Protein AF-A0A915D4B1-F1 (afdb_monomer_lite)

Foldseek 3Di:
DDPDDDPDWQDPVVPVLLCDDVSVVPPCPLRVVLRVVVVCCVVVVDQEDEDECVPVSNLVSNQVCCVVVVRNHYYHYDYQDADPVRHGDDPPPVD

Radius of gyration: 14.59 Å; chains: 1; bounding box: 32×31×38 Å

Organism: NCBI:txid166011

InterPro domains:
  IPR003721 Pantoate-beta-alanine ligase [PF02569] (1-92)
  IPR014729 Rossmann-like alpha/beta/alpha sandwich fold [G3DSA:3.40.50.620] (1-82)

Sequence (95 aa):
MYPTAINNIVTASKNPSTLLFEGAHRPNHFDGMLTVVAKLFHIIQPNLAVFGQKDAQQLYLVRQMVTDLNFPLEIIGAETVREPDGLAMSSRTYF

pLDDT: mean 94.74, std 6.41, range [54.72, 98.81]

Structure (mmCIF, N/CA/C/O backbone):
data_AF-A0A915D4B1-F1
#
_entry.id   AF-A0A915D4B1-F1
#
loop_
_atom_site.group_PDB
_atom_site.id
_atom_site.type_symbol
_atom_site.label_atom_id
_atom_site.label_alt_id
_atom_site.label_comp_id
_atom_site.label_asym_id
_atom_site.label_entity_id
_atom_site.label_seq_id
_atom_site.pdbx_PDB_ins_code
_atom_site.Cartn_x
_atom_site.Cartn_y
_atom_site.Cartn_z
_atom_site.occupancy
_atom_site.B_iso_or_equiv
_atom_site.auth_seq_id
_atom_site.auth_comp_id
_atom_site.auth_asym_id
_atom_site.auth_atom_id
_atom_site.pdbx_PDB_model_num
ATOM 1 N N . MET A 1 1 ? 9.401 -16.228 2.900 1.00 88.81 1 MET A N 1
ATOM 2 C CA . MET A 1 1 ? 9.156 -15.141 1.917 1.00 88.81 1 MET A CA 1
ATOM 3 C C . MET A 1 1 ? 10.381 -14.796 1.069 1.00 88.81 1 MET A C 1
ATOM 5 O O . MET A 1 1 ? 10.214 -14.652 -0.141 1.00 88.81 1 MET A O 1
ATOM 9 N N . TYR A 1 2 ? 11.584 -14.691 1.652 1.00 94.62 2 TYR A N 1
ATOM 10 C CA . TYR A 1 2 ? 12.828 -14.358 0.937 1.00 94.62 2 TYR A CA 1
ATOM 11 C C . TYR A 1 2 ? 13.945 -15.359 1.291 1.00 94.62 2 TYR A C 1
ATOM 13 O O . TYR A 1 2 ? 14.662 -15.133 2.259 1.00 94.62 2 TYR A O 1
ATOM 21 N N . PRO A 1 3 ? 14.049 -16.503 0.587 1.00 93.31 3 PRO A N 1
ATOM 22 C CA . PRO A 1 3 ? 15.077 -17.512 0.872 1.00 93.31 3 PRO A CA 1
ATOM 23 C C . PRO A 1 3 ? 16.482 -17.078 0.421 1.00 93.31 3 PRO A C 1
ATOM 25 O O . PRO A 1 3 ? 17.476 -17.633 0.874 1.00 93.31 3 PRO A O 1
ATOM 28 N N . THR A 1 4 ? 16.560 -16.083 -0.463 1.00 94.25 4 THR A N 1
ATOM 29 C CA . THR A 1 4 ? 17.790 -15.473 -0.976 1.00 94.25 4 THR A CA 1
ATOM 30 C C . THR A 1 4 ? 17.639 -13.954 -1.004 1.00 94.25 4 THR A C 1
ATOM 32 O O . THR A 1 4 ? 16.532 -13.429 -0.835 1.00 94.25 4 THR A O 1
ATOM 35 N N . ALA A 1 5 ? 18.742 -13.246 -1.265 1.00 89.56 5 ALA A N 1
ATOM 36 C CA . ALA A 1 5 ? 18.713 -11.810 -1.521 1.00 89.56 5 ALA A CA 1
ATOM 37 C C . ALA A 1 5 ? 17.731 -11.463 -2.655 1.00 89.56 5 ALA A C 1
ATOM 39 O O . ALA A 1 5 ? 17.573 -12.211 -3.626 1.00 89.56 5 ALA A O 1
ATOM 40 N N . ILE A 1 6 ? 17.051 -10.329 -2.500 1.00 88.81 6 ILE A N 1
ATOM 41 C CA . ILE A 1 6 ? 16.086 -9.819 -3.470 1.00 88.81 6 ILE A CA 1
ATOM 42 C C . ILE A 1 6 ? 16.834 -8.947 -4.471 1.00 88.81 6 ILE A C 1
ATOM 44 O O . ILE A 1 6 ? 17.387 -7.922 -4.091 1.00 88.81 6 ILE A O 1
ATOM 48 N N . ASN A 1 7 ? 16.782 -9.323 -5.747 1.00 87.88 7 ASN A N 1
ATOM 49 C CA . ASN A 1 7 ? 17.354 -8.521 -6.833 1.00 87.88 7 ASN A CA 1
ATOM 50 C C . ASN A 1 7 ? 16.297 -7.698 -7.589 1.00 87.88 7 ASN A C 1
ATOM 52 O O . ASN A 1 7 ? 16.651 -6.775 -8.311 1.00 87.88 7 ASN A O 1
ATOM 56 N N . ASN A 1 8 ? 15.007 -8.016 -7.412 1.00 90.00 8 ASN A N 1
ATOM 57 C CA . ASN A 1 8 ? 13.887 -7.352 -8.081 1.00 90.00 8 ASN A CA 1
ATOM 58 C C . ASN A 1 8 ? 12.876 -6.850 -7.050 1.00 90.00 8 ASN A C 1
ATOM 60 O O . ASN A 1 8 ? 12.434 -7.618 -6.194 1.00 90.00 8 ASN A O 1
ATOM 64 N N . ILE A 1 9 ? 12.478 -5.587 -7.169 1.00 92.62 9 ILE A N 1
ATOM 65 C CA . ILE A 1 9 ? 11.506 -4.939 -6.285 1.00 92.62 9 ILE A CA 1
ATOM 66 C C . ILE A 1 9 ? 10.403 -4.272 -7.102 1.00 92.62 9 ILE A C 1
ATOM 68 O O . ILE A 1 9 ? 10.608 -3.900 -8.257 1.00 92.62 9 ILE A O 1
ATOM 72 N N . VAL A 1 10 ? 9.241 -4.091 -6.483 1.00 92.31 10 VAL A N 1
ATOM 73 C CA . VAL A 1 10 ? 8.221 -3.165 -6.977 1.00 92.31 10 VAL A CA 1
ATOM 74 C C . VAL A 1 10 ? 8.643 -1.758 -6.565 1.00 92.31 10 VAL A C 1
ATOM 76 O O . VAL A 1 10 ? 8.808 -1.479 -5.379 1.00 92.31 10 VAL A O 1
ATOM 79 N N . THR A 1 11 ? 8.841 -0.875 -7.540 1.00 91.81 11 THR A N 1
ATOM 80 C CA . THR A 1 11 ? 9.314 0.493 -7.297 1.00 91.81 11 THR A CA 1
ATOM 81 C C . THR A 1 11 ? 8.132 1.456 -7.188 1.00 91.81 11 THR A C 1
ATOM 83 O O . THR A 1 11 ? 7.623 1.938 -8.198 1.00 91.81 11 THR A O 1
ATOM 86 N N . ALA A 1 12 ? 7.720 1.762 -5.959 1.00 87.62 12 ALA A N 1
ATOM 87 C CA . ALA A 1 12 ? 6.777 2.834 -5.651 1.00 87.62 12 ALA A CA 1
ATOM 88 C C . ALA A 1 12 ? 7.441 4.213 -5.743 1.00 87.62 12 ALA A C 1
ATOM 90 O O . ALA A 1 12 ? 6.771 5.188 -6.052 1.00 87.62 12 ALA A O 1
ATOM 91 N N . SER A 1 13 ? 8.750 4.296 -5.490 1.00 80.44 13 SER A N 1
ATOM 92 C CA . SER A 1 13 ? 9.529 5.536 -5.372 1.00 80.44 13 SER A CA 1
ATOM 93 C C . SER A 1 13 ? 9.549 6.419 -6.626 1.00 80.44 13 SER A C 1
ATOM 95 O O . SER A 1 13 ? 9.893 7.597 -6.547 1.00 80.44 13 SER A O 1
ATOM 97 N N . LYS A 1 14 ? 9.139 5.887 -7.786 1.00 82.00 14 LYS A N 1
ATOM 98 C CA . LYS A 1 14 ? 8.907 6.673 -9.011 1.00 82.00 14 LYS A CA 1
ATOM 99 C C . LYS A 1 14 ? 7.579 7.438 -9.001 1.00 82.00 14 LYS A C 1
ATOM 101 O O . LYS A 1 14 ? 7.385 8.323 -9.829 1.00 82.00 14 LYS A O 1
ATOM 106 N N . ASN A 1 15 ? 6.665 7.097 -8.100 1.00 84.56 15 ASN A N 1
ATOM 107 C CA . ASN A 1 15 ? 5.405 7.795 -7.924 1.00 84.56 15 ASN A CA 1
ATOM 108 C C . ASN A 1 15 ? 5.641 9.087 -7.127 1.00 84.56 15 ASN A C 1
ATOM 110 O O . ASN A 1 15 ? 6.110 9.014 -5.992 1.00 84.56 15 ASN A O 1
ATOM 114 N N . PRO A 1 16 ? 5.272 10.272 -7.643 1.00 89.75 16 PRO A N 1
ATOM 115 C CA . PRO A 1 16 ? 5.436 11.527 -6.911 1.00 89.75 16 PRO A CA 1
ATOM 116 C C . PRO A 1 16 ? 4.795 11.517 -5.518 1.00 89.75 16 PRO A C 1
ATOM 118 O O . PRO A 1 16 ? 5.285 12.190 -4.612 1.00 89.75 16 PRO A O 1
ATOM 121 N N . SER A 1 17 ? 3.744 10.714 -5.303 1.00 88.81 17 SER A N 1
ATOM 122 C CA . SER A 1 17 ? 3.104 10.592 -3.995 1.00 88.81 17 SER A CA 1
ATOM 123 C C . SER A 1 17 ? 4.043 10.058 -2.915 1.00 88.81 17 SER A C 1
ATOM 125 O O . SER A 1 17 ? 3.798 10.319 -1.743 1.00 88.81 17 SER A O 1
ATOM 127 N N . THR A 1 18 ? 5.102 9.312 -3.257 1.00 90.62 18 THR A N 1
ATOM 128 C CA . THR A 1 18 ? 6.082 8.818 -2.275 1.00 90.62 18 THR A CA 1
ATOM 129 C C . THR A 1 18 ? 7.097 9.875 -1.854 1.00 90.62 18 THR A C 1
ATOM 131 O O . THR A 1 18 ? 7.830 9.646 -0.901 1.00 90.62 18 THR A O 1
ATOM 134 N N . LEU A 1 19 ? 7.140 11.032 -2.519 1.00 92.06 19 LEU A N 1
ATOM 135 C CA . LEU A 1 19 ? 7.950 12.182 -2.095 1.00 92.06 19 LEU A CA 1
ATOM 136 C C . LEU A 1 19 ? 7.241 13.032 -1.027 1.00 92.06 19 LEU A C 1
ATOM 138 O O . LEU A 1 19 ? 7.783 14.035 -0.574 1.00 92.06 19 LEU A O 1
ATOM 142 N N . LEU A 1 20 ? 6.026 12.639 -0.633 1.00 94.12 20 LEU A N 1
ATOM 143 C CA . LEU A 1 20 ? 5.177 13.323 0.338 1.00 94.12 20 LEU A CA 1
ATOM 144 C C . LEU A 1 20 ? 4.868 12.408 1.537 1.00 94.12 20 LEU A C 1
ATOM 146 O O . LEU A 1 20 ? 5.029 11.185 1.466 1.00 94.12 20 LEU A O 1
ATOM 150 N N . PHE A 1 21 ? 4.369 13.005 2.623 1.00 96.12 21 PHE A N 1
ATOM 151 C CA . PHE A 1 21 ? 3.852 12.315 3.817 1.00 96.12 21 PHE A CA 1
ATOM 152 C C . PHE A 1 21 ? 4.840 11.287 4.409 1.00 96.12 21 PHE A C 1
ATOM 154 O O . PHE A 1 21 ? 6.002 11.625 4.639 1.00 96.12 21 PHE A O 1
ATOM 161 N N . GLU A 1 22 ? 4.414 10.046 4.669 1.00 96.69 22 GLU A N 1
ATOM 162 C CA . GLU A 1 22 ? 5.279 8.995 5.225 1.00 96.69 22 GLU A CA 1
ATOM 163 C C . GLU A 1 22 ? 6.436 8.657 4.285 1.00 96.69 22 GLU A C 1
ATOM 165 O O . GLU A 1 22 ? 7.527 8.336 4.745 1.00 96.69 22 GLU A O 1
ATOM 170 N N . GLY A 1 23 ? 6.227 8.757 2.971 1.00 94.69 23 GLY A N 1
ATOM 171 C CA . GLY A 1 23 ? 7.251 8.446 1.975 1.00 94.69 23 GLY A CA 1
ATOM 172 C C . GLY A 1 23 ? 8.459 9.382 2.056 1.00 94.69 23 GLY A C 1
ATOM 173 O O . GLY A 1 23 ? 9.596 8.920 1.969 1.00 94.69 23 GLY A O 1
ATOM 174 N N . ALA A 1 24 ? 8.220 10.667 2.338 1.00 95.19 24 ALA A N 1
ATOM 175 C CA . ALA A 1 24 ? 9.281 11.650 2.559 1.00 95.19 24 ALA A CA 1
ATOM 176 C C . ALA A 1 24 ? 10.121 11.335 3.810 1.00 95.19 24 ALA A C 1
ATOM 178 O O . ALA A 1 24 ? 11.337 11.511 3.810 1.00 95.19 24 ALA A O 1
ATOM 179 N N . HIS A 1 25 ? 9.475 10.848 4.872 1.00 96.81 25 HIS A N 1
ATOM 180 C CA . HIS A 1 25 ? 10.122 10.559 6.155 1.00 96.81 25 HIS A CA 1
ATOM 181 C C . HIS A 1 25 ? 10.705 9.144 6.231 1.00 96.81 25 HIS A C 1
ATOM 183 O O . HIS A 1 25 ? 11.530 8.854 7.097 1.00 96.81 25 HIS A O 1
ATOM 189 N N . ARG A 1 26 ? 10.276 8.244 5.340 1.00 95.38 26 ARG A N 1
ATOM 190 C CA . ARG A 1 26 ? 10.661 6.830 5.332 1.00 95.38 26 ARG A CA 1
ATOM 191 C C . ARG A 1 26 ? 11.109 6.423 3.923 1.00 95.38 26 ARG A C 1
ATOM 193 O O . ARG A 1 26 ? 10.389 5.682 3.244 1.00 95.38 26 ARG A O 1
ATOM 200 N N . PRO A 1 27 ? 12.298 6.877 3.477 1.00 91.88 27 PRO A N 1
ATOM 201 C CA . PRO A 1 27 ? 12.816 6.553 2.153 1.00 91.88 27 PRO A CA 1
ATOM 202 C C . PRO A 1 27 ? 12.778 5.047 1.880 1.00 91.88 27 PRO A C 1
ATOM 204 O O . PRO A 1 27 ? 13.140 4.238 2.735 1.00 91.88 27 PRO A O 1
ATOM 207 N N . ASN A 1 28 ? 12.321 4.672 0.684 1.00 90.25 28 ASN A N 1
ATOM 208 C CA . ASN A 1 28 ? 12.189 3.287 0.205 1.00 90.25 28 ASN A CA 1
ATOM 209 C C . ASN A 1 28 ? 11.210 2.393 0.991 1.00 90.25 28 ASN A C 1
ATOM 211 O O . ASN A 1 28 ? 11.057 1.216 0.656 1.00 90.25 28 ASN A O 1
ATOM 215 N N . HIS A 1 29 ? 10.507 2.913 2.005 1.00 95.69 29 HIS A N 1
ATOM 216 C CA . HIS A 1 29 ? 9.558 2.119 2.789 1.00 95.69 29 HIS A CA 1
ATOM 217 C C . HIS A 1 29 ? 8.483 1.478 1.906 1.00 95.69 29 HIS A C 1
ATOM 219 O O . HIS A 1 29 ? 8.189 0.288 2.049 1.00 95.69 29 HIS A O 1
ATOM 225 N N . PHE A 1 30 ? 7.930 2.255 0.973 1.00 97.50 30 PHE A N 1
ATOM 226 C CA . PHE A 1 30 ? 6.865 1.785 0.097 1.00 97.50 30 PHE A CA 1
ATOM 227 C C . PHE A 1 30 ? 7.336 0.804 -0.978 1.00 97.50 30 PHE A C 1
ATOM 229 O O . PHE A 1 30 ? 6.557 -0.065 -1.351 1.00 97.50 30 PHE A O 1
ATOM 236 N N . ASP A 1 31 ? 8.600 0.857 -1.402 1.00 95.94 31 ASP A N 1
ATOM 237 C CA . ASP A 1 31 ? 9.161 -0.125 -2.340 1.00 95.94 31 ASP A CA 1
ATOM 238 C C . ASP A 1 31 ? 9.198 -1.515 -1.694 1.00 95.94 31 ASP A C 1
ATOM 240 O O . ASP A 1 31 ? 8.712 -2.503 -2.251 1.00 95.94 31 ASP A O 1
ATOM 244 N N . GLY A 1 32 ? 9.703 -1.590 -0.458 1.00 95.94 32 GLY A N 1
ATOM 245 C CA . GLY A 1 32 ? 9.707 -2.831 0.317 1.00 95.94 32 GLY A CA 1
ATOM 246 C C . GLY A 1 32 ? 8.293 -3.330 0.633 1.00 95.94 32 GLY A C 1
ATOM 247 O O . GLY A 1 32 ? 8.008 -4.521 0.479 1.00 95.94 32 GLY A O 1
ATOM 248 N N . MET A 1 33 ? 7.399 -2.418 1.030 1.00 97.75 33 MET A N 1
ATOM 249 C CA . MET A 1 33 ? 5.999 -2.728 1.337 1.00 97.75 33 MET A CA 1
ATOM 250 C C . MET A 1 33 ? 5.261 -3.292 0.112 1.00 97.75 33 MET A C 1
ATOM 252 O O . MET A 1 33 ? 4.715 -4.392 0.186 1.00 97.75 33 MET A O 1
ATOM 256 N N . LEU A 1 34 ? 5.305 -2.612 -1.038 1.00 98.00 34 LEU A N 1
ATOM 257 C CA . LEU A 1 34 ? 4.644 -3.100 -2.251 1.00 98.00 34 LEU A CA 1
ATOM 258 C C . LEU A 1 34 ? 5.262 -4.408 -2.753 1.00 98.00 34 LEU A C 1
ATOM 260 O O . LEU A 1 34 ? 4.535 -5.294 -3.193 1.00 98.00 34 LEU A O 1
ATOM 264 N N . THR A 1 35 ? 6.581 -4.585 -2.622 1.00 97.56 35 THR A N 1
ATOM 265 C CA . THR A 1 35 ? 7.249 -5.838 -3.010 1.00 97.56 35 THR A CA 1
ATOM 266 C C . THR A 1 35 ? 6.718 -7.034 -2.220 1.00 97.56 35 THR A C 1
ATOM 268 O O . THR A 1 35 ? 6.425 -8.080 -2.806 1.00 97.56 35 THR A O 1
ATOM 271 N N . VAL A 1 36 ? 6.561 -6.908 -0.895 1.00 97.75 36 VAL A N 1
ATOM 272 C CA . VAL A 1 36 ? 6.025 -8.019 -0.094 1.00 97.75 36 VAL A CA 1
ATOM 273 C C . VAL A 1 36 ? 4.541 -8.257 -0.377 1.00 97.75 36 VAL A C 1
ATOM 275 O O . VAL A 1 36 ? 4.146 -9.415 -0.510 1.00 97.75 36 VAL A O 1
ATOM 278 N N . VAL A 1 37 ? 3.738 -7.199 -0.549 1.00 98.56 37 VAL A N 1
ATOM 279 C CA . VAL A 1 37 ? 2.310 -7.318 -0.890 1.00 98.56 37 VAL A CA 1
ATOM 280 C C . VAL A 1 37 ? 2.128 -8.011 -2.241 1.00 98.56 37 VAL A C 1
ATOM 282 O O . VAL A 1 37 ? 1.388 -8.988 -2.325 1.00 98.56 37 VAL A O 1
ATOM 285 N N . ALA A 1 38 ? 2.865 -7.598 -3.276 1.00 98.19 38 ALA A N 1
ATOM 286 C CA . ALA A 1 38 ? 2.817 -8.231 -4.592 1.00 98.19 38 ALA A CA 1
ATOM 287 C C . ALA A 1 38 ? 3.193 -9.718 -4.528 1.00 98.19 38 ALA A C 1
ATOM 289 O O . ALA A 1 38 ? 2.556 -10.554 -5.168 1.00 98.19 38 ALA A O 1
ATOM 290 N N . LYS A 1 39 ? 4.204 -10.090 -3.730 1.00 97.69 39 LYS A N 1
ATOM 291 C CA . LYS A 1 39 ? 4.545 -11.505 -3.513 1.00 97.69 39 LYS A CA 1
ATOM 292 C C . LYS A 1 39 ? 3.413 -12.269 -2.833 1.00 97.69 39 LYS A C 1
ATOM 294 O O . LYS A 1 39 ? 3.129 -13.389 -3.240 1.00 97.69 39 LYS A O 1
ATOM 299 N N . LEU A 1 40 ? 2.776 -11.687 -1.817 1.00 98.62 40 LEU A N 1
ATOM 300 C CA . LEU A 1 40 ? 1.644 -12.317 -1.137 1.00 98.62 40 LEU A CA 1
ATOM 301 C C . LEU A 1 40 ? 0.457 -12.511 -2.085 1.00 98.62 40 LEU A C 1
ATOM 303 O O . LEU A 1 40 ? -0.122 -13.592 -2.088 1.00 98.62 40 LEU A O 1
ATOM 307 N N . PHE A 1 41 ? 0.141 -11.533 -2.936 1.00 98.62 41 PHE A N 1
ATOM 308 C CA . PHE A 1 41 ? -0.926 -11.671 -3.932 1.00 98.62 41 PHE A CA 1
ATOM 309 C C . PHE A 1 41 ? -0.647 -12.786 -4.940 1.00 98.62 41 PHE A C 1
ATOM 311 O O . PHE A 1 41 ? -1.551 -13.559 -5.235 1.00 98.62 41 PHE A O 1
ATOM 318 N N . HIS A 1 42 ? 0.597 -12.945 -5.400 1.00 97.75 42 HIS A N 1
ATOM 319 C CA . HIS A 1 42 ? 0.957 -14.072 -6.267 1.00 97.75 42 HIS A CA 1
ATOM 320 C C . HIS A 1 42 ? 0.858 -15.435 -5.568 1.00 97.75 42 HIS A C 1
ATOM 322 O O . HIS A 1 42 ? 0.509 -16.417 -6.214 1.00 97.75 42 HIS A O 1
ATOM 328 N N . ILE A 1 43 ? 1.183 -15.509 -4.273 1.00 98.06 43 ILE A N 1
ATOM 329 C CA . ILE A 1 43 ? 1.157 -16.765 -3.505 1.00 98.06 43 ILE A CA 1
ATOM 330 C C . ILE A 1 43 ? -0.277 -17.171 -3.154 1.00 98.06 43 ILE A C 1
ATOM 332 O O . ILE A 1 43 ? -0.627 -18.340 -3.268 1.00 98.06 43 ILE A O 1
ATOM 336 N N . ILE A 1 44 ? -1.083 -16.217 -2.686 1.00 98.50 44 ILE A N 1
ATOM 337 C CA . ILE A 1 44 ? -2.419 -16.478 -2.138 1.00 98.50 44 ILE A CA 1
ATOM 338 C C . ILE A 1 44 ? -3.503 -16.422 -3.217 1.00 98.50 44 ILE A C 1
ATOM 340 O O . ILE A 1 44 ? -4.517 -17.094 -3.078 1.00 98.50 44 ILE A O 1
ATOM 344 N N . GLN A 1 45 ? -3.297 -15.633 -4.275 1.00 98.31 45 GLN A N 1
ATOM 345 C CA . GLN A 1 45 ? -4.271 -15.396 -5.348 1.00 98.31 45 GLN A CA 1
ATOM 346 C C . GLN A 1 45 ? -5.679 -15.043 -4.823 1.00 98.31 45 GLN A C 1
ATOM 348 O O . GLN A 1 45 ? -6.662 -15.680 -5.204 1.00 98.31 45 GLN A O 1
ATOM 353 N N . PRO A 1 46 ? -5.805 -14.054 -3.916 1.00 98.50 46 PRO A N 1
ATOM 354 C CA . PRO A 1 46 ? -7.097 -13.720 -3.336 1.00 98.50 46 PRO A CA 1
ATOM 355 C C . PRO A 1 46 ? -7.998 -13.029 -4.367 1.00 98.50 46 PRO A C 1
ATOM 357 O O . PRO A 1 46 ? -7.508 -12.310 -5.230 1.00 98.50 46 PRO A O 1
ATOM 360 N N . ASN A 1 47 ? -9.319 -13.153 -4.219 1.00 98.62 47 ASN A N 1
ATOM 361 C CA . ASN A 1 47 ? -10.263 -12.299 -4.952 1.00 98.62 47 ASN A CA 1
ATOM 362 C C . ASN A 1 47 ? -10.406 -10.911 -4.308 1.00 98.62 47 ASN A C 1
ATOM 364 O O . ASN A 1 47 ? -10.662 -9.932 -5.002 1.00 98.62 47 ASN A O 1
ATOM 368 N N . LEU A 1 48 ? -10.229 -10.831 -2.985 1.00 98.62 48 LEU A N 1
ATOM 369 C CA . LEU A 1 48 ? -10.375 -9.618 -2.181 1.00 98.62 48 LEU A CA 1
ATOM 370 C C . LEU A 1 48 ? -9.199 -9.490 -1.209 1.00 98.62 48 LEU A C 1
ATOM 372 O O . LEU A 1 48 ? -8.817 -10.472 -0.568 1.00 98.62 48 LEU A O 1
ATOM 376 N N . ALA A 1 49 ? -8.675 -8.280 -1.029 1.00 98.75 49 ALA A N 1
ATOM 377 C CA . ALA A 1 49 ? -7.723 -7.977 0.036 1.00 98.75 49 ALA A CA 1
ATOM 378 C C . ALA A 1 49 ? -8.132 -6.712 0.799 1.00 98.75 49 ALA A C 1
ATOM 380 O O . ALA A 1 49 ? -8.509 -5.699 0.210 1.00 98.75 49 ALA A O 1
ATOM 381 N N . VAL A 1 50 ? -8.053 -6.775 2.130 1.00 98.69 50 VAL A N 1
ATOM 382 C CA . VAL A 1 50 ? -8.511 -5.707 3.025 1.00 98.69 50 VAL A CA 1
ATOM 383 C C . VAL A 1 50 ? -7.313 -4.971 3.611 1.00 98.69 50 VAL A C 1
ATOM 385 O O . VAL A 1 50 ? -6.417 -5.589 4.182 1.00 98.69 50 VAL A O 1
ATOM 388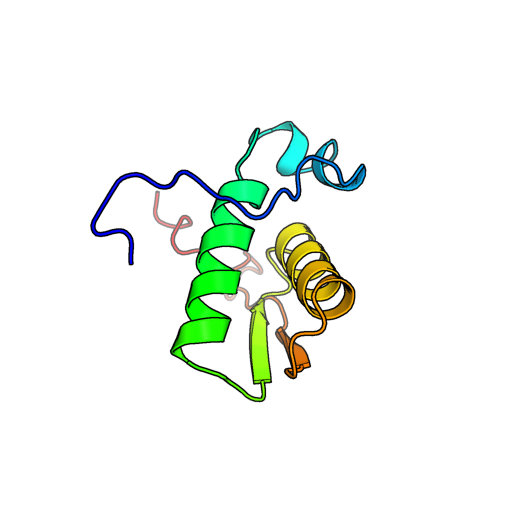 N N . PHE A 1 51 ? -7.315 -3.645 3.502 1.00 98.75 51 PHE A N 1
ATOM 389 C CA . PHE A 1 51 ? -6.295 -2.765 4.072 1.00 98.75 51 PHE A CA 1
ATOM 390 C C . PHE A 1 51 ? -6.972 -1.666 4.897 1.00 98.75 51 PHE A C 1
ATOM 392 O O . PHE A 1 51 ? -8.001 -1.123 4.497 1.00 98.75 51 PHE A O 1
ATOM 399 N N . GLY A 1 52 ? -6.408 -1.330 6.058 1.00 98.44 52 GLY A N 1
ATOM 400 C CA . GLY A 1 52 ? -6.956 -0.288 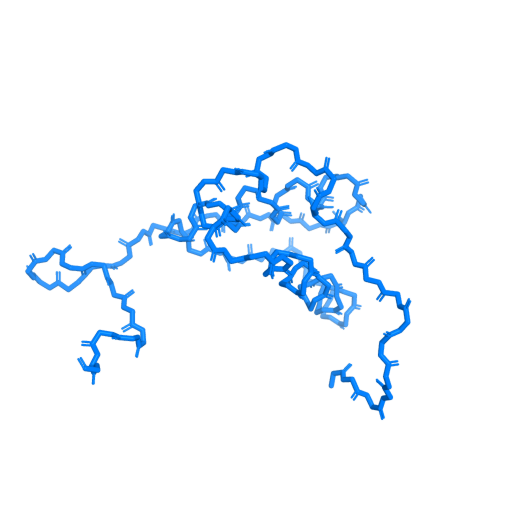6.929 1.00 98.44 52 GLY A CA 1
ATOM 401 C C . GLY A 1 52 ? -6.747 1.117 6.360 1.00 98.44 52 GLY A C 1
ATOM 402 O O . GLY A 1 52 ? -5.652 1.459 5.918 1.00 98.44 52 GLY A O 1
ATOM 403 N N . GLN A 1 53 ? -7.776 1.962 6.431 1.00 98.50 53 GLN A N 1
ATOM 404 C CA . GLN A 1 53 ? -7.735 3.368 6.008 1.00 98.50 53 GLN A CA 1
ATOM 405 C C . GLN A 1 53 ? -6.787 4.227 6.856 1.00 98.50 53 GLN A C 1
ATOM 407 O O . GLN A 1 53 ? -6.372 5.293 6.406 1.00 98.50 53 GLN A O 1
ATOM 412 N N . LYS A 1 54 ? -6.426 3.760 8.059 1.00 98.06 54 LYS A N 1
ATOM 413 C CA . LYS A 1 54 ? -5.458 4.419 8.946 1.00 98.06 54 LYS A CA 1
ATOM 414 C C . LYS A 1 54 ? -4.135 4.681 8.225 1.00 98.06 54 LYS A C 1
ATOM 416 O O . LYS A 1 54 ? -3.575 5.766 8.341 1.00 98.06 54 LYS A O 1
ATOM 421 N N . ASP A 1 55 ? -3.671 3.709 7.443 1.00 98.31 55 ASP A N 1
ATOM 422 C CA . ASP A 1 55 ? -2.464 3.815 6.626 1.00 98.31 55 ASP A CA 1
ATOM 423 C C . ASP A 1 55 ? -2.834 4.297 5.211 1.00 98.31 55 ASP A C 1
ATOM 425 O O . ASP A 1 55 ? -2.649 3.596 4.213 1.00 98.31 55 ASP A O 1
ATOM 429 N N . ALA A 1 56 ? -3.396 5.506 5.116 1.00 98.00 56 ALA A N 1
ATOM 430 C CA . ALA A 1 56 ? -4.017 6.024 3.893 1.00 98.00 56 ALA A CA 1
ATOM 431 C C . ALA A 1 56 ? -3.082 6.011 2.668 1.00 98.00 56 ALA A C 1
ATOM 433 O O . ALA A 1 56 ? -3.487 5.602 1.578 1.00 98.00 56 ALA A O 1
ATOM 434 N N . GLN A 1 57 ? -1.813 6.404 2.842 1.00 97.75 57 GLN A N 1
ATOM 435 C CA . GLN A 1 57 ? -0.828 6.412 1.752 1.00 97.75 57 GLN A CA 1
ATOM 436 C C . GLN A 1 57 ? -0.476 4.991 1.283 1.00 97.75 57 GLN A C 1
ATOM 438 O O . GLN A 1 57 ? -0.314 4.766 0.085 1.00 97.75 57 GLN A O 1
ATOM 443 N N . GLN A 1 58 ? -0.424 4.015 2.197 1.00 98.00 58 GLN A N 1
ATOM 444 C CA . GLN A 1 58 ? -0.251 2.604 1.843 1.00 98.00 58 GLN A CA 1
ATOM 445 C C . GLN A 1 58 ? -1.453 2.095 1.042 1.00 98.00 58 GLN A C 1
ATOM 447 O O . GLN A 1 58 ? -1.262 1.501 -0.015 1.00 98.00 58 GLN A O 1
ATOM 452 N N . LEU A 1 59 ? -2.679 2.347 1.513 1.00 98.56 59 LEU A N 1
ATOM 453 C CA . LEU A 1 59 ? -3.900 1.935 0.815 1.00 98.56 59 LEU A CA 1
ATOM 454 C C . LEU A 1 59 ? -3.966 2.523 -0.603 1.00 98.56 59 LEU A C 1
ATOM 456 O O . LEU A 1 59 ? -4.289 1.805 -1.550 1.00 98.56 59 LEU A O 1
ATOM 460 N N . TYR A 1 60 ? -3.624 3.805 -0.758 1.00 97.94 60 TYR A N 1
ATOM 461 C CA . TYR A 1 60 ? -3.537 4.463 -2.062 1.00 97.94 60 TYR A CA 1
ATOM 462 C C . TYR A 1 60 ? -2.544 3.753 -2.994 1.00 97.94 60 TYR A C 1
ATOM 464 O O . TYR A 1 60 ? -2.902 3.374 -4.109 1.00 97.94 60 TYR A O 1
ATOM 472 N N . LEU A 1 61 ? -1.319 3.508 -2.522 1.00 98.06 61 LEU A N 1
ATOM 473 C CA . LEU A 1 61 ? -0.269 2.879 -3.325 1.00 98.06 61 LEU A CA 1
ATOM 474 C C . LEU A 1 61 ? -0.583 1.421 -3.678 1.00 98.06 61 LEU A C 1
ATOM 476 O O . LEU A 1 61 ? -0.294 0.994 -4.792 1.00 98.06 61 LEU A O 1
ATOM 480 N N . VAL A 1 62 ? -1.197 0.658 -2.768 1.00 98.44 62 VAL A N 1
ATOM 481 C CA . VAL A 1 62 ? -1.619 -0.725 -3.042 1.00 98.44 62 VAL A CA 1
ATOM 482 C C . VAL A 1 62 ? -2.710 -0.757 -4.110 1.00 98.44 62 VAL A C 1
ATOM 484 O O . VAL A 1 62 ? -2.617 -1.559 -5.035 1.00 98.44 62 VAL A O 1
ATOM 487 N N . ARG A 1 63 ? -3.712 0.131 -4.028 1.00 98.44 63 ARG A N 1
ATOM 488 C CA . ARG A 1 63 ? -4.744 0.261 -5.070 1.00 98.44 63 ARG A CA 1
ATOM 489 C C . ARG A 1 63 ? -4.130 0.585 -6.423 1.00 98.44 63 ARG A C 1
ATOM 491 O O . ARG A 1 63 ? -4.472 -0.057 -7.409 1.00 98.44 63 ARG A O 1
ATOM 498 N N . GLN A 1 64 ? -3.204 1.540 -6.455 1.00 97.50 64 GLN A N 1
ATOM 499 C CA . GLN A 1 64 ? -2.528 1.905 -7.690 1.00 97.50 64 GLN A CA 1
ATOM 500 C C . GLN A 1 64 ? -1.714 0.731 -8.253 1.00 97.50 64 GLN A C 1
ATOM 502 O O . GLN A 1 64 ? -1.843 0.420 -9.428 1.00 97.50 64 GLN A O 1
ATOM 507 N N . MET A 1 65 ? -0.952 0.018 -7.418 1.00 98.12 65 MET A N 1
ATOM 508 C CA . MET A 1 65 ? -0.202 -1.168 -7.843 1.00 98.12 65 MET A CA 1
ATOM 509 C C . MET A 1 65 ? -1.111 -2.263 -8.417 1.00 98.12 65 MET A C 1
ATOM 511 O O . MET A 1 65 ? -0.752 -2.883 -9.416 1.00 98.12 65 MET A O 1
ATOM 515 N N . VAL A 1 66 ? -2.268 -2.519 -7.793 1.00 98.38 66 VAL A N 1
ATOM 516 C CA . VAL A 1 66 ? -3.242 -3.509 -8.282 1.00 98.38 66 VAL A CA 1
ATOM 517 C C . VAL A 1 66 ? -3.725 -3.156 -9.684 1.00 98.38 66 VAL A C 1
ATOM 519 O O . VAL A 1 66 ? -3.720 -4.025 -10.554 1.00 98.38 66 VAL A O 1
ATOM 522 N N . THR A 1 67 ? -4.058 -1.886 -9.914 1.00 97.88 67 THR A N 1
ATOM 523 C CA . THR A 1 67 ? -4.464 -1.382 -11.230 1.00 97.88 67 THR A CA 1
ATOM 524 C C . THR A 1 67 ? -3.317 -1.438 -12.242 1.00 97.88 67 THR A C 1
ATOM 526 O O . THR A 1 67 ? -3.466 -2.051 -13.295 1.00 97.88 67 THR A O 1
ATOM 529 N N . ASP A 1 68 ? -2.160 -0.856 -11.919 1.00 97.06 68 ASP A N 1
ATOM 530 C CA . ASP A 1 68 ? -1.025 -0.705 -12.842 1.00 97.06 68 ASP A CA 1
ATOM 531 C C . ASP A 1 68 ? -0.450 -2.062 -13.285 1.00 97.06 68 ASP A C 1
ATOM 533 O O . ASP A 1 68 ? 0.026 -2.209 -14.412 1.00 97.06 68 ASP A O 1
ATOM 537 N N . LEU A 1 69 ? -0.499 -3.068 -12.405 1.00 96.88 69 LEU A N 1
ATOM 538 C CA . LEU A 1 69 ? 0.022 -4.412 -12.666 1.00 96.88 69 LEU A CA 1
ATOM 539 C C . LEU A 1 69 ? -1.068 -5.433 -13.016 1.00 96.88 69 LEU A C 1
ATOM 541 O O . LEU A 1 69 ? -0.760 -6.615 -13.152 1.00 96.88 69 LEU A O 1
ATOM 545 N N . ASN A 1 70 ? -2.312 -4.985 -13.217 1.00 98.25 70 ASN A N 1
ATOM 546 C CA . ASN A 1 70 ? -3.445 -5.816 -13.638 1.00 98.25 70 ASN A CA 1
ATOM 547 C C . ASN A 1 70 ? -3.693 -7.026 -12.719 1.00 98.25 70 ASN A C 1
ATOM 549 O O . ASN A 1 70 ? -3.990 -8.129 -13.184 1.00 98.25 70 ASN A O 1
ATOM 553 N N . PHE A 1 71 ? -3.556 -6.842 -11.404 1.00 98.44 71 PHE A N 1
ATOM 554 C CA . PHE A 1 71 ? -3.883 -7.901 -10.454 1.00 98.44 71 PHE A CA 1
ATOM 555 C C . PHE A 1 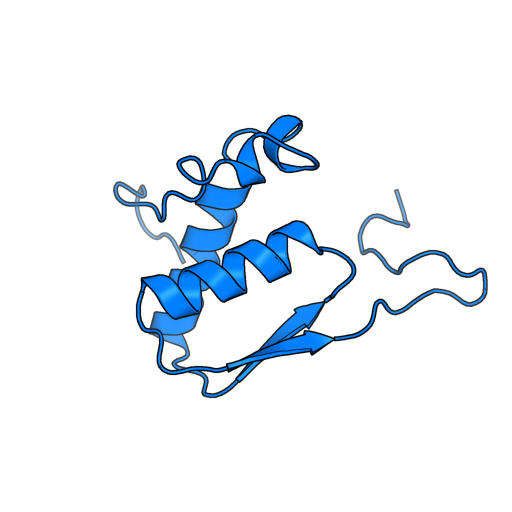71 ? -5.396 -8.193 -10.487 1.00 98.44 71 PHE A C 1
ATOM 557 O O . PHE A 1 71 ? -6.193 -7.261 -10.381 1.00 98.44 71 PHE A O 1
ATOM 564 N N . PRO A 1 72 ? -5.824 -9.467 -10.579 1.00 98.38 72 PRO A N 1
ATOM 565 C CA . PRO A 1 72 ? -7.237 -9.831 -1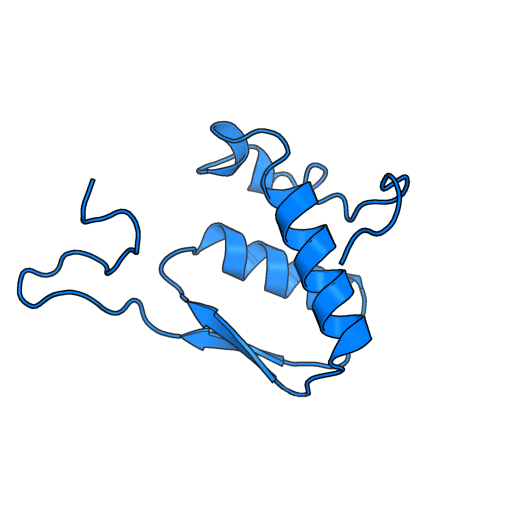0.690 1.00 98.38 72 PRO A CA 1
ATOM 566 C C . PRO A 1 72 ? -7.923 -9.901 -9.312 1.00 98.38 72 PRO A C 1
ATOM 568 O O . PRO A 1 72 ? -8.507 -10.923 -8.954 1.00 98.38 72 PRO A O 1
ATOM 571 N N . LEU A 1 73 ? -7.811 -8.837 -8.513 1.00 98.50 73 LEU A N 1
ATOM 572 C CA . LEU A 1 73 ? -8.373 -8.763 -7.161 1.00 98.50 73 LEU A CA 1
ATOM 573 C C . LEU A 1 73 ? -8.848 -7.351 -6.809 1.00 98.50 73 LEU A C 1
ATOM 575 O O . LEU A 1 73 ? -8.353 -6.365 -7.350 1.00 98.50 73 LEU A O 1
ATOM 579 N N . GLU A 1 74 ? -9.779 -7.249 -5.864 1.00 98.69 74 GLU A N 1
ATOM 580 C CA . GLU A 1 74 ? -10.296 -5.970 -5.372 1.00 98.69 74 GLU A CA 1
ATOM 581 C C . GLU A 1 74 ? -9.665 -5.581 -4.024 1.00 98.69 74 GLU A C 1
ATOM 583 O O . GLU A 1 74 ? -9.443 -6.422 -3.148 1.00 98.69 74 GLU A O 1
ATOM 588 N N . ILE A 1 75 ? -9.398 -4.282 -3.841 1.00 98.81 75 ILE A N 1
ATOM 589 C CA . ILE A 1 75 ? -8.867 -3.722 -2.591 1.00 98.81 75 ILE A CA 1
ATOM 590 C C . ILE A 1 75 ? -9.960 -3.004 -1.796 1.00 98.81 75 ILE A C 1
ATOM 592 O O . ILE A 1 75 ? -10.372 -1.886 -2.133 1.00 98.81 75 ILE A O 1
ATOM 596 N N . ILE A 1 76 ? -10.334 -3.593 -0.662 1.00 98.75 76 ILE A N 1
ATOM 597 C CA . ILE A 1 76 ? -11.306 -3.028 0.278 1.00 98.75 76 ILE A CA 1
ATOM 598 C C . ILE A 1 76 ? -10.571 -2.196 1.336 1.00 98.75 76 ILE A C 1
ATOM 600 O O . ILE A 1 76 ? -9.651 -2.670 2.003 1.00 98.75 76 ILE A O 1
ATOM 604 N N . GLY A 1 77 ? -10.992 -0.939 1.501 1.00 98.50 77 GLY A N 1
ATOM 605 C CA . GLY A 1 77 ? -10.478 -0.048 2.541 1.00 98.50 77 GLY A CA 1
ATOM 606 C C . GLY A 1 77 ? -11.334 -0.123 3.803 1.00 98.50 77 GLY A C 1
ATOM 607 O O . GLY A 1 77 ? -12.424 0.442 3.806 1.00 98.50 77 GLY A O 1
ATOM 608 N N . ALA A 1 78 ? -10.846 -0.767 4.862 1.00 98.50 78 ALA A N 1
ATOM 609 C CA . ALA A 1 78 ? -11.556 -0.871 6.139 1.00 98.50 78 ALA A CA 1
ATOM 610 C C . ALA A 1 78 ? -11.398 0.402 6.983 1.00 98.50 78 ALA A C 1
ATOM 612 O O . ALA A 1 78 ? -10.310 0.978 7.032 1.00 98.50 78 ALA A O 1
ATOM 613 N N . GLU A 1 79 ? -12.462 0.833 7.661 1.00 98.31 79 GLU A N 1
ATOM 614 C CA . GLU A 1 79 ? -12.433 2.028 8.511 1.00 98.31 79 GLU A CA 1
ATOM 615 C C . GLU A 1 79 ? -11.361 1.943 9.606 1.00 98.31 79 GLU A C 1
ATOM 617 O O . GLU A 1 79 ? -10.991 0.868 10.087 1.00 98.31 79 GLU A O 1
ATOM 622 N N . THR A 1 80 ? -10.837 3.105 10.004 1.00 98.19 80 THR A N 1
ATOM 623 C CA . THR A 1 80 ? -9.864 3.172 11.100 1.00 98.19 80 THR A CA 1
ATOM 624 C C . THR A 1 80 ? -10.556 2.843 12.411 1.00 98.19 80 THR A C 1
ATOM 626 O O . THR A 1 80 ? -11.330 3.652 12.920 1.00 98.19 80 THR A O 1
ATOM 629 N N . VAL A 1 81 ? -10.231 1.687 12.984 1.00 97.44 81 VAL A N 1
ATOM 630 C CA . VAL A 1 81 ? -10.724 1.319 14.310 1.00 97.44 81 VAL A CA 1
ATOM 631 C C . VAL A 1 81 ? -9.974 2.116 15.379 1.00 97.44 81 VAL A C 1
ATOM 633 O O . VAL A 1 81 ? -8.758 2.330 15.287 1.00 97.44 81 VAL A O 1
ATOM 636 N N . ARG A 1 82 ? -10.714 2.588 16.379 1.00 97.00 82 ARG A N 1
ATOM 637 C CA . ARG A 1 82 ? -10.224 3.471 17.437 1.00 97.00 82 ARG A CA 1
ATOM 638 C C . ARG A 1 82 ? -10.534 2.887 18.809 1.00 97.00 82 ARG A C 1
ATOM 640 O O . ARG A 1 82 ? -11.533 2.192 18.967 1.00 97.00 82 ARG A O 1
ATOM 647 N N . GLU A 1 83 ? -9.670 3.192 19.764 1.00 95.94 83 GLU A N 1
ATOM 648 C CA . GLU A 1 83 ? -9.906 2.983 21.192 1.00 95.94 83 GLU A CA 1
ATOM 649 C C . GLU A 1 83 ? -11.079 3.859 21.683 1.00 95.94 83 GLU A C 1
ATOM 651 O O . GLU A 1 83 ? -11.463 4.811 20.989 1.00 95.94 83 GLU A O 1
ATOM 656 N N . PRO A 1 84 ? -11.652 3.593 22.875 1.00 96.56 84 PRO A N 1
ATOM 657 C CA . PRO A 1 84 ? -12.756 4.390 23.422 1.00 96.56 84 PRO A CA 1
ATOM 658 C C . PRO A 1 84 ? -12.459 5.891 23.561 1.00 96.56 84 PRO A C 1
ATOM 660 O O . PRO A 1 84 ? -13.381 6.703 23.535 1.00 96.56 84 PRO A O 1
ATOM 663 N N . ASP A 1 85 ? -11.186 6.267 23.693 1.00 95.00 85 ASP A N 1
ATOM 664 C CA . ASP A 1 85 ? -10.722 7.658 23.765 1.00 95.00 85 ASP A CA 1
ATOM 665 C C . ASP A 1 85 ? -10.516 8.318 22.383 1.00 95.00 85 ASP A C 1
ATOM 667 O O . ASP A 1 85 ? -10.155 9.492 22.291 1.00 95.00 85 ASP A O 1
ATOM 671 N N . GLY A 1 86 ? -10.763 7.583 21.296 1.00 95.62 86 GLY A N 1
ATOM 672 C CA . GLY A 1 86 ? -10.623 8.050 19.919 1.00 95.62 86 GLY A CA 1
ATOM 673 C C . GLY A 1 86 ? -9.236 7.837 19.307 1.00 95.62 86 GLY A C 1
ATOM 674 O O . GLY A 1 86 ? -9.055 8.122 18.113 1.00 95.62 86 GLY A O 1
ATOM 675 N N . LEU A 1 87 ? -8.262 7.308 20.052 1.00 95.94 87 LEU A N 1
ATOM 676 C CA . LEU A 1 87 ? -6.941 7.002 19.514 1.00 95.94 87 LEU A CA 1
ATOM 677 C C . LEU A 1 87 ? -7.036 5.897 18.457 1.00 95.94 87 LEU A C 1
ATOM 679 O O . LEU A 1 87 ? -7.651 4.857 18.669 1.00 95.94 87 LEU A O 1
ATOM 683 N N . ALA A 1 88 ? -6.423 6.104 17.290 1.00 96.50 88 ALA A N 1
ATOM 684 C CA . ALA A 1 88 ? -6.388 5.073 16.255 1.00 96.50 88 ALA A CA 1
ATOM 685 C C . ALA A 1 88 ? -5.585 3.860 16.742 1.00 96.50 88 ALA A C 1
ATOM 687 O O . ALA A 1 88 ? -4.401 3.996 17.063 1.00 96.50 88 ALA A O 1
ATOM 688 N N . MET A 1 89 ? -6.203 2.675 16.738 1.00 95.69 89 MET A N 1
ATOM 689 C CA . MET A 1 89 ? -5.550 1.461 17.224 1.00 95.69 89 MET A CA 1
ATOM 690 C C . MET A 1 89 ? -4.259 1.184 16.448 1.00 95.69 89 MET A C 1
ATOM 692 O O . MET A 1 89 ? -4.186 1.284 15.217 1.00 95.69 89 MET A O 1
ATOM 696 N N . SER A 1 90 ? -3.199 0.860 17.181 1.00 94.81 90 SER A N 1
ATOM 697 C CA . SER A 1 90 ? -1.874 0.582 16.642 1.00 94.81 90 SER A CA 1
ATOM 698 C C . SER A 1 90 ? -1.183 -0.440 17.523 1.00 94.81 90 SER A C 1
ATOM 700 O O . SER A 1 90 ? -1.133 -0.271 18.736 1.00 94.81 90 SER A O 1
ATOM 702 N N . SER A 1 91 ? -0.522 -1.427 16.922 1.00 93.06 91 SER A N 1
ATOM 703 C CA . SER A 1 91 ? 0.400 -2.293 17.670 1.00 93.06 91 SER A CA 1
ATOM 704 C C . SER A 1 91 ? 1.545 -1.511 18.326 1.00 93.06 91 SER A C 1
ATOM 706 O O . SER A 1 91 ? 2.199 -2.020 19.227 1.00 93.06 91 SER A O 1
ATOM 708 N N . ARG A 1 92 ? 1.776 -0.266 17.886 1.00 91.12 92 ARG A N 1
ATOM 709 C CA . ARG A 1 92 ? 2.781 0.650 18.435 1.00 91.12 92 ARG A CA 1
A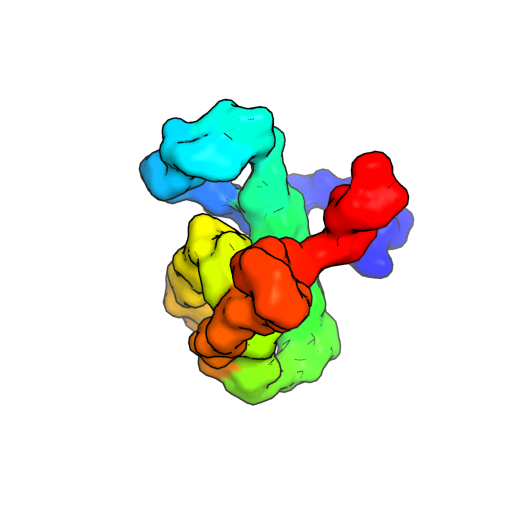TOM 710 C C . ARG A 1 92 ? 2.290 1.522 19.594 1.00 91.12 92 ARG A C 1
ATOM 712 O O . ARG A 1 92 ? 3.072 2.309 20.100 1.00 91.12 92 ARG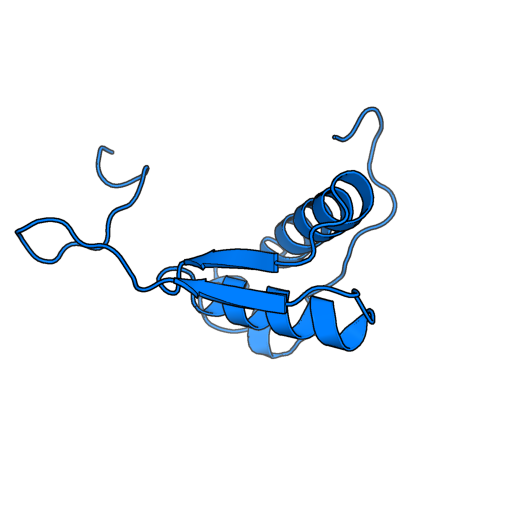 A O 1
ATOM 719 N N . THR A 1 93 ? 1.017 1.451 19.978 1.00 79.75 93 THR A N 1
ATOM 720 C CA . THR A 1 93 ? 0.468 2.332 21.025 1.00 79.75 93 THR A CA 1
ATOM 721 C C . THR A 1 93 ? 1.006 1.995 22.422 1.00 79.75 93 THR A C 1
ATOM 723 O O . THR A 1 93 ? 1.011 2.856 23.289 1.00 79.75 93 THR A O 1
ATOM 726 N N . TYR A 1 94 ? 1.508 0.776 22.637 1.00 70.19 94 TYR A N 1
ATOM 727 C CA . TYR A 1 94 ? 2.042 0.319 23.928 1.00 70.19 94 TYR A CA 1
ATOM 728 C C . TYR A 1 94 ? 3.566 0.503 24.084 1.00 70.19 94 TYR A C 1
ATOM 730 O O . TYR A 1 94 ? 4.188 -0.247 24.836 1.00 70.19 94 TYR A O 1
ATOM 738 N N . PHE A 1 95 ? 4.169 1.447 23.351 1.00 54.72 95 PHE A N 1
ATOM 739 C CA . PHE A 1 95 ? 5.571 1.844 23.538 1.00 54.72 95 PHE A CA 1
ATOM 740 C C . PHE A 1 95 ? 5.698 3.032 24.488 1.00 54.72 95 PHE A C 1
ATOM 742 O O . PHE A 1 95 ? 4.851 3.948 24.395 1.00 54.72 95 PHE A O 1
#

Secondary structure (DSSP, 8-state):
--SS--------TTSGGGGSHHHHHSTTHHHHHHHHHHHHHHHH--SEEEEETTSHHHHHHHHHHHHHTT-SSEEEEE---B-TTSPBP-TTTT-